Protein AF-A0A977KCS6-F1 (afdb_monomer_lite)

Foldseek 3Di:
DDLPVVLVVLVVVLVVLVVVLVVLVVLLVVLVVVLVCCVVVVDPWDWDDDDPPDIDIDDSVVVSVVSVVVSVVSVVVNVVSVVVNVVSVVVSVVSPDD

Organism: NCBI:txid940294

Radius of gyration: 19.69 Å; chains: 1; bounding box: 45×28×55 Å

pLDDT: mean 90.73, std 10.43, range [47.09, 98.19]

Secondary structure (DSSP, 8-state):
--HHHHHHHHHHHHHHHHHHHHHHHHHHHHHHHHHHHHHHH--S-EEEEETTTEEEEE-HHHHHHHHHHHHHHHHHHHHHHHHHHHHHHHHHHHT---

InterPro domains:
  IPR002777 Prefoldin beta-like [PF01920] (6-93)
  IPR009053 Prefoldin [G3DSA:1.10.287.370] (1-94)

Sequence (98 aa):
MSSLLEYYSLQRKLQQIELSLAEVEREIAELKEALKWTKELHPKALYKVFGKRVVIEVDVASAEELIQKEIEKLEKVRDVLERERRELLEKLKLGSPQ

Structure (mmCIF, N/CA/C/O backbone):
data_AF-A0A977KCS6-F1
#
_entry.id   AF-A0A977KCS6-F1
#
loop_
_atom_site.group_PDB
_atom_site.id
_atom_site.type_symbol
_atom_site.label_atom_id
_atom_site.label_alt_id
_atom_site.label_comp_id
_atom_site.label_asym_id
_atom_site.label_entity_id
_atom_site.label_seq_id
_atom_site.pdbx_PDB_ins_code
_atom_site.Cartn_x
_atom_site.Cartn_y
_atom_site.Cartn_z
_atom_site.occupancy
_atom_site.B_iso_or_equiv
_atom_site.auth_seq_id
_atom_site.auth_comp_id
_atom_site.auth_asym_id
_atom_site.auth_atom_id
_atom_site.pdbx_PDB_model_num
ATOM 1 N N . MET A 1 1 ? -25.819 -4.656 30.053 1.00 47.09 1 MET A N 1
ATOM 2 C CA . MET A 1 1 ? -24.872 -5.435 29.222 1.00 47.09 1 MET A CA 1
ATOM 3 C C . MET A 1 1 ? -24.720 -4.689 27.902 1.00 47.09 1 MET A C 1
ATOM 5 O O . MET A 1 1 ? -25.716 -4.569 27.216 1.00 47.09 1 MET A O 1
ATOM 9 N N . SER A 1 2 ? -23.593 -4.085 27.528 1.00 54.25 2 SER A N 1
ATOM 10 C CA . SER A 1 2 ? -22.263 -4.031 28.158 1.00 54.25 2 SER A CA 1
ATOM 11 C C . SER A 1 2 ? -21.410 -2.968 27.438 1.00 54.25 2 SER A C 1
ATOM 13 O O . SER A 1 2 ? -20.780 -3.280 26.426 1.00 54.25 2 SER A O 1
ATOM 15 N N . SER A 1 3 ? -21.349 -1.742 27.967 1.00 68.50 3 SER A N 1
ATOM 16 C CA . SER A 1 3 ? -20.434 -0.698 27.460 1.00 68.50 3 SER A CA 1
ATOM 17 C C . SER A 1 3 ? -18.982 -1.190 27.398 1.00 68.50 3 SER A C 1
ATOM 19 O O . SER A 1 3 ? -18.237 -0.825 26.499 1.00 68.50 3 SER A O 1
ATOM 21 N N . LEU A 1 4 ? -18.614 -2.113 28.295 1.00 79.81 4 LEU A N 1
ATOM 22 C CA . LEU A 1 4 ? -17.313 -2.777 28.319 1.00 79.81 4 LEU A CA 1
ATOM 23 C C . LEU A 1 4 ? -17.044 -3.658 27.078 1.00 79.81 4 LEU A C 1
ATOM 25 O O . LEU A 1 4 ? -15.960 -3.580 26.511 1.00 79.81 4 LEU A O 1
ATOM 29 N N . LEU A 1 5 ? -18.004 -4.484 26.624 1.00 82.94 5 LEU A N 1
ATOM 30 C CA . LEU A 1 5 ? -17.799 -5.317 25.419 1.00 82.94 5 LEU A CA 1
ATOM 31 C C . LEU A 1 5 ? -17.769 -4.460 24.153 1.00 82.94 5 LEU A C 1
ATOM 33 O O . LEU A 1 5 ? -16.996 -4.746 23.242 1.00 82.94 5 LEU A O 1
ATOM 37 N N . GLU A 1 6 ? -18.585 -3.406 24.103 1.00 84.38 6 GLU A N 1
ATOM 38 C CA . GLU A 1 6 ? -18.570 -2.447 22.999 1.00 84.38 6 GLU A CA 1
ATOM 39 C C . GLU A 1 6 ? -17.221 -1.717 22.929 1.00 84.38 6 GLU A C 1
ATOM 41 O O . GLU A 1 6 ? -16.606 -1.666 21.864 1.00 84.38 6 GLU A O 1
ATOM 46 N N . TYR A 1 7 ? -16.691 -1.275 24.072 1.00 86.62 7 TYR A N 1
ATOM 47 C CA . TYR A 1 7 ? -15.364 -0.672 24.178 1.00 86.62 7 TYR A CA 1
ATOM 48 C C . TYR A 1 7 ? -14.245 -1.608 23.691 1.00 86.62 7 TYR A C 1
ATOM 50 O O . TYR A 1 7 ? -13.445 -1.220 22.837 1.00 86.62 7 TYR A O 1
ATOM 58 N N . TYR A 1 8 ? -14.209 -2.864 24.156 1.00 88.69 8 TYR A N 1
ATOM 59 C CA . TYR A 1 8 ? -13.204 -3.835 23.701 1.00 88.69 8 TYR A CA 1
ATOM 60 C C . TYR A 1 8 ? -13.338 -4.177 22.210 1.00 88.69 8 TYR A C 1
ATOM 62 O O . TYR A 1 8 ? -12.333 -4.356 21.521 1.00 88.69 8 TYR A O 1
ATOM 70 N N . SER A 1 9 ? -14.565 -4.233 21.684 1.00 90.88 9 SER A N 1
ATOM 71 C CA . SER A 1 9 ? -14.806 -4.429 20.251 1.00 90.88 9 SER A CA 1
ATOM 72 C C . SER A 1 9 ? -14.253 -3.264 19.424 1.00 90.88 9 SER A C 1
ATOM 74 O O . SER A 1 9 ? -13.583 -3.482 18.411 1.00 90.88 9 SER A O 1
ATOM 76 N N . LEU A 1 10 ? -14.485 -2.025 19.867 1.00 90.69 10 LEU A N 1
ATOM 77 C CA . LEU A 1 10 ? -13.953 -0.824 19.221 1.00 90.69 10 LEU A CA 1
ATOM 78 C C . LEU A 1 10 ? -12.419 -0.770 19.293 1.00 90.69 10 LEU A C 1
ATOM 80 O O . LEU A 1 10 ? -11.784 -0.462 18.285 1.00 90.69 10 LEU A O 1
ATOM 84 N N . GLN A 1 11 ? -11.813 -1.140 20.429 1.00 92.00 11 GLN A N 1
ATOM 85 C CA . GLN A 1 11 ? -10.354 -1.251 20.558 1.00 92.00 11 GLN A CA 1
ATOM 86 C C . GLN A 1 11 ? -9.762 -2.285 19.596 1.00 92.00 11 GLN A C 1
ATOM 88 O O . GLN A 1 11 ? -8.759 -2.010 18.940 1.00 92.00 11 GLN A O 1
ATOM 93 N N . ARG A 1 12 ? -10.383 -3.463 19.471 1.00 94.56 12 ARG A N 1
ATOM 94 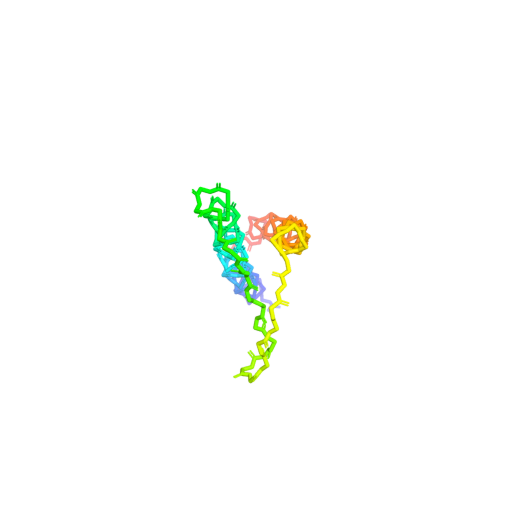C CA . ARG A 1 12 ? -9.910 -4.499 18.543 1.00 94.56 12 ARG A CA 1
ATOM 95 C C . ARG A 1 12 ? -9.968 -4.021 17.094 1.00 94.56 12 ARG A C 1
ATOM 97 O O . ARG A 1 12 ? -9.034 -4.261 16.334 1.00 94.56 12 ARG A O 1
ATOM 104 N N . LYS A 1 13 ? -11.047 -3.329 16.716 1.00 95.12 13 LYS A N 1
ATOM 105 C CA . LYS A 1 13 ? -11.182 -2.756 15.373 1.00 95.12 13 LYS A CA 1
ATOM 106 C C . LYS A 1 13 ? -10.131 -1.671 15.118 1.00 95.12 13 LYS A C 1
ATOM 108 O O . LYS A 1 13 ? -9.549 -1.640 14.038 1.00 95.12 13 LYS A O 1
ATOM 113 N N . LEU A 1 14 ? -9.850 -0.828 16.114 1.00 95.62 14 LEU A N 1
ATOM 114 C CA . LEU A 1 14 ? -8.789 0.176 16.031 1.00 95.62 14 LEU A CA 1
ATOM 115 C C . LEU A 1 14 ? -7.420 -0.478 15.795 1.00 95.62 14 LEU A C 1
ATOM 117 O O . LEU A 1 14 ? -6.725 -0.082 14.868 1.00 95.62 14 LEU A O 1
ATOM 121 N N . GLN A 1 15 ? -7.074 -1.520 16.559 1.00 96.00 15 GLN A N 1
ATOM 122 C CA . GLN A 1 15 ? -5.819 -2.258 16.367 1.00 96.00 15 GLN A CA 1
ATOM 123 C C . GLN A 1 15 ? -5.701 -2.860 14.963 1.00 96.00 15 GLN A C 1
ATOM 125 O O . GLN A 1 15 ? -4.633 -2.814 14.364 1.00 96.00 15 GLN A O 1
ATOM 130 N N . GLN A 1 16 ? -6.790 -3.409 14.416 1.00 97.00 16 GLN A N 1
ATOM 131 C CA . GLN A 1 16 ? -6.794 -3.936 13.048 1.00 97.00 16 GLN A CA 1
ATOM 132 C C . GLN A 1 16 ? -6.525 -2.843 12.013 1.00 97.00 16 GLN A C 1
ATOM 134 O O . GLN A 1 16 ? -5.712 -3.047 11.118 1.00 97.00 16 GLN A O 1
ATOM 139 N N . ILE A 1 17 ? -7.160 -1.678 12.156 1.00 96.94 17 ILE A N 1
ATOM 140 C CA . ILE A 1 17 ? -6.935 -0.543 11.254 1.00 96.94 17 ILE A CA 1
ATOM 141 C C . ILE A 1 17 ? -5.504 -0.020 11.367 1.00 96.94 17 ILE A C 1
ATOM 143 O O . ILE A 1 17 ? -4.901 0.295 10.349 1.00 96.94 17 ILE A O 1
ATOM 147 N N . GLU A 1 18 ? -4.937 0.045 12.571 1.00 96.88 18 GLU A N 1
ATOM 148 C CA . GLU A 1 18 ? -3.547 0.474 12.763 1.00 96.88 18 GLU A CA 1
ATOM 149 C C . GLU A 1 18 ? -2.545 -0.503 12.136 1.00 96.88 18 GLU A C 1
ATOM 151 O O . GLU A 1 18 ? -1.581 -0.063 11.513 1.00 96.88 18 GLU A O 1
ATOM 156 N N . LEU A 1 19 ? -2.801 -1.814 12.214 1.00 97.75 19 LEU A N 1
ATOM 157 C CA . LEU A 1 19 ? -1.996 -2.815 11.508 1.00 97.75 19 LEU A CA 1
ATOM 158 C C . LEU A 1 19 ? -2.103 -2.655 9.987 1.00 97.75 19 LEU A C 1
ATOM 160 O O . LEU A 1 19 ? -1.080 -2.605 9.310 1.00 97.75 19 LEU A O 1
ATOM 164 N N . SER A 1 20 ? -3.319 -2.513 9.453 1.00 97.62 20 SER A N 1
ATOM 165 C CA . SER A 1 20 ? -3.522 -2.306 8.015 1.00 97.62 20 SER A CA 1
ATOM 166 C C . SER A 1 20 ? -2.916 -0.991 7.518 1.00 97.62 20 SER A C 1
ATOM 168 O O . SER A 1 20 ? -2.382 -0.951 6.415 1.00 97.62 20 SER A O 1
ATOM 170 N N . LEU A 1 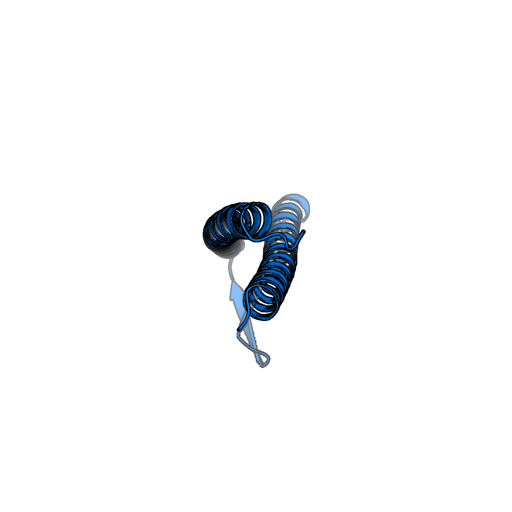21 ? -2.949 0.078 8.321 1.00 97.69 21 LEU A N 1
ATOM 171 C CA . LEU A 1 21 ? -2.263 1.334 8.006 1.00 97.69 21 LEU A CA 1
ATOM 172 C C . LEU A 1 21 ? -0.756 1.126 7.906 1.00 97.69 21 LEU A C 1
ATOM 174 O O . LEU A 1 21 ? -0.168 1.524 6.907 1.00 97.69 21 LEU A O 1
ATOM 178 N N . ALA A 1 22 ? -0.148 0.457 8.887 1.00 97.75 22 ALA A N 1
ATOM 179 C CA . ALA A 1 22 ? 1.286 0.189 8.872 1.00 97.75 22 ALA A CA 1
ATOM 180 C C . ALA A 1 22 ? 1.705 -0.662 7.659 1.00 97.75 22 ALA A C 1
ATOM 182 O O . ALA A 1 22 ? 2.750 -0.417 7.058 1.00 97.75 22 ALA A O 1
ATOM 183 N N . GLU A 1 23 ? 0.884 -1.644 7.270 1.00 97.81 23 GLU A N 1
ATOM 184 C CA . GLU A 1 23 ? 1.107 -2.454 6.067 1.00 97.81 23 GLU A CA 1
ATOM 185 C C . GLU A 1 23 ? 1.058 -1.607 4.790 1.00 97.81 23 GLU A C 1
ATOM 187 O O . GLU A 1 23 ? 1.984 -1.671 3.980 1.00 97.81 23 GLU A O 1
ATOM 192 N N . VAL A 1 24 ? 0.023 -0.775 4.640 1.00 98.06 24 VAL A N 1
ATOM 193 C CA . VAL A 1 24 ? -0.154 0.112 3.480 1.00 98.06 24 VAL A CA 1
ATOM 194 C C . VAL A 1 24 ? 0.961 1.157 3.403 1.00 98.06 24 VAL A C 1
ATOM 196 O O . VAL A 1 24 ? 1.504 1.406 2.329 1.00 98.06 24 VAL A O 1
ATOM 199 N N . GLU A 1 25 ? 1.340 1.763 4.528 1.00 97.69 25 GLU A N 1
ATOM 200 C CA . GLU A 1 25 ? 2.427 2.744 4.595 1.00 97.69 25 GLU A CA 1
ATOM 201 C C . GLU A 1 25 ? 3.776 2.129 4.224 1.00 97.69 25 GLU A C 1
ATOM 203 O O . GLU A 1 25 ? 4.543 2.742 3.475 1.00 97.69 25 GLU A O 1
ATOM 208 N N . ARG A 1 26 ? 4.047 0.905 4.695 1.00 98.19 26 ARG A N 1
ATOM 209 C CA . ARG A 1 26 ? 5.248 0.160 4.309 1.00 98.19 26 ARG A CA 1
ATOM 210 C C . ARG A 1 26 ? 5.266 -0.114 2.808 1.00 98.19 26 ARG A C 1
ATOM 212 O O . ARG A 1 26 ? 6.277 0.149 2.168 1.00 98.19 26 ARG A O 1
ATOM 219 N N . GLU A 1 27 ? 4.161 -0.591 2.240 1.00 97.56 27 GLU A N 1
ATOM 220 C CA . GLU A 1 27 ? 4.080 -0.896 0.807 1.00 97.56 27 GLU A CA 1
ATOM 221 C C . GLU A 1 27 ? 4.263 0.365 -0.054 1.00 97.56 27 GLU A C 1
ATOM 223 O O . GLU A 1 27 ? 5.016 0.355 -1.027 1.00 97.56 27 GLU A O 1
ATOM 228 N N . ILE A 1 28 ? 3.673 1.498 0.347 1.00 97.88 28 ILE A N 1
ATOM 229 C CA . ILE A 1 28 ? 3.910 2.794 -0.309 1.00 97.88 28 ILE A CA 1
ATOM 230 C C . ILE A 1 28 ? 5.394 3.179 -0.250 1.00 97.88 28 ILE A C 1
ATOM 232 O O . ILE A 1 28 ? 5.934 3.676 -1.242 1.00 97.88 28 ILE A O 1
ATOM 236 N N . ALA A 1 29 ? 6.054 2.993 0.896 1.00 97.81 29 ALA A N 1
ATOM 237 C CA . ALA A 1 29 ? 7.467 3.322 1.057 1.00 97.81 29 ALA A CA 1
ATOM 238 C C . ALA A 1 29 ? 8.359 2.457 0.152 1.00 97.81 29 ALA A C 1
ATOM 240 O O . ALA A 1 29 ? 9.207 3.002 -0.554 1.00 97.81 29 ALA A O 1
ATOM 241 N N . GLU A 1 30 ? 8.112 1.146 0.104 1.00 97.38 30 GLU A N 1
ATOM 242 C CA . GLU A 1 30 ? 8.823 0.202 -0.768 1.00 97.38 30 GLU A CA 1
ATOM 243 C C . GLU A 1 30 ? 8.649 0.560 -2.253 1.00 97.38 30 GLU A C 1
ATOM 245 O O . GLU A 1 30 ? 9.617 0.586 -3.013 1.00 97.38 30 GLU A O 1
ATOM 250 N N . LEU A 1 31 ? 7.433 0.920 -2.679 1.00 96.81 31 LEU A N 1
ATOM 251 C CA . LEU A 1 31 ? 7.164 1.338 -4.059 1.00 96.81 31 LEU A CA 1
ATOM 252 C C . LEU A 1 31 ? 7.833 2.678 -4.410 1.00 96.81 31 LEU A C 1
ATOM 254 O O . LEU A 1 31 ? 8.355 2.845 -5.516 1.00 96.81 31 LEU A O 1
ATOM 258 N N . LYS A 1 32 ? 7.858 3.636 -3.475 1.00 97.31 32 LYS A N 1
ATOM 259 C CA . LYS A 1 32 ? 8.566 4.917 -3.652 1.00 97.31 32 LYS A CA 1
ATOM 260 C C . LYS A 1 32 ? 10.078 4.714 -3.741 1.00 97.31 32 LYS A C 1
ATOM 262 O O . LYS A 1 32 ? 10.731 5.375 -4.550 1.00 97.31 32 LYS A O 1
ATOM 267 N N . GLU A 1 33 ? 10.629 3.799 -2.951 1.00 96.56 33 GLU A N 1
ATOM 268 C CA . GLU A 1 33 ? 12.037 3.414 -3.033 1.00 96.56 33 GLU A CA 1
ATOM 269 C C . GLU A 1 33 ? 12.353 2.723 -4.366 1.00 96.56 33 GLU A C 1
ATOM 271 O O . GLU A 1 33 ? 13.323 3.093 -5.027 1.00 96.56 33 GLU A O 1
ATOM 276 N N . ALA A 1 34 ? 11.486 1.820 -4.832 1.00 93.44 34 ALA A N 1
ATOM 277 C CA . ALA A 1 34 ? 11.632 1.190 -6.141 1.00 93.44 34 ALA A CA 1
ATOM 278 C C . ALA A 1 34 ? 11.686 2.231 -7.276 1.00 93.44 34 ALA A C 1
ATOM 280 O O . ALA A 1 34 ? 12.608 2.187 -8.088 1.00 93.44 34 ALA A O 1
ATOM 281 N N . LEU A 1 35 ? 10.777 3.218 -7.294 1.00 94.31 35 LEU A N 1
ATOM 282 C CA . LEU A 1 35 ? 10.802 4.331 -8.264 1.00 94.31 35 LEU A CA 1
ATOM 283 C C . LEU A 1 35 ? 12.067 5.188 -8.179 1.00 94.31 35 LEU A C 1
ATOM 285 O O . LEU A 1 35 ? 12.507 5.770 -9.170 1.00 94.31 35 LEU A O 1
ATOM 289 N N . LYS A 1 36 ? 12.636 5.335 -6.984 1.00 95.12 36 LYS A N 1
ATOM 290 C CA . LYS A 1 36 ? 13.902 6.044 -6.823 1.00 95.12 36 LYS A CA 1
ATOM 291 C C . LYS A 1 36 ? 15.032 5.252 -7.485 1.00 95.12 36 LYS A C 1
ATOM 293 O O . LYS A 1 36 ? 15.806 5.825 -8.248 1.00 95.12 36 LYS A O 1
ATOM 298 N N . TRP A 1 37 ? 15.084 3.939 -7.268 1.00 93.69 37 TRP A N 1
ATOM 299 C CA . TRP A 1 37 ? 16.098 3.076 -7.874 1.00 93.69 37 TRP A CA 1
ATOM 300 C C . TRP A 1 37 ? 15.976 2.966 -9.393 1.00 93.69 37 TRP A C 1
ATOM 302 O O . TRP A 1 37 ? 17.007 2.909 -10.061 1.00 93.69 37 TRP A O 1
ATOM 312 N N . THR A 1 38 ? 14.770 2.987 -9.974 1.00 91.44 38 THR A N 1
ATOM 313 C CA . THR A 1 38 ? 14.630 2.995 -11.445 1.00 91.44 38 THR A CA 1
ATOM 314 C C . THR A 1 38 ? 15.273 4.236 -12.063 1.00 91.44 38 THR A C 1
ATOM 316 O O . THR A 1 38 ? 15.964 4.133 -13.079 1.00 91.44 38 THR A O 1
ATOM 319 N N . LYS A 1 39 ? 15.128 5.390 -11.404 1.00 90.00 39 LYS A N 1
ATOM 320 C CA . LYS A 1 39 ? 15.717 6.663 -11.835 1.00 90.00 39 LYS A CA 1
ATOM 321 C C . LYS A 1 39 ? 17.224 6.733 -11.616 1.00 90.00 39 LYS A C 1
ATOM 323 O O . LYS A 1 39 ? 17.913 7.309 -12.444 1.00 90.00 39 LYS A O 1
ATOM 328 N N . GLU A 1 40 ? 17.731 6.176 -10.519 1.00 93.75 40 GLU A N 1
ATOM 329 C CA . GLU A 1 40 ? 19.162 6.223 -10.186 1.00 93.75 40 GLU A CA 1
ATOM 330 C C . GLU A 1 40 ? 19.990 5.196 -10.968 1.00 93.75 40 GLU A C 1
ATOM 332 O O . GLU A 1 40 ? 21.113 5.487 -11.378 1.00 93.75 40 GLU A O 1
ATOM 337 N N . LEU A 1 41 ? 19.453 3.991 -11.178 1.00 91.50 41 LEU A N 1
ATOM 338 C CA . LEU A 1 41 ? 20.198 2.877 -11.771 1.00 91.50 41 LEU A CA 1
ATOM 339 C C . LEU A 1 41 ? 20.035 2.770 -13.287 1.00 91.50 41 LEU A C 1
ATOM 341 O O . LEU A 1 41 ? 20.806 2.045 -13.914 1.00 91.50 41 LEU A O 1
ATOM 345 N N . HIS A 1 42 ? 19.038 3.447 -13.866 1.00 88.06 42 HIS A N 1
ATOM 346 C CA . HIS A 1 42 ? 18.679 3.342 -15.284 1.00 88.06 42 HIS A CA 1
ATOM 347 C C . HIS A 1 42 ? 18.707 1.884 -15.787 1.00 88.06 42 HIS A C 1
ATOM 349 O O . HIS A 1 42 ? 19.467 1.546 -16.705 1.00 88.06 42 HIS A O 1
ATOM 355 N N . PRO A 1 43 ? 17.937 0.982 -15.147 1.00 89.69 43 PRO A N 1
ATOM 356 C CA . PRO A 1 43 ? 18.000 -0.439 -15.441 1.00 89.69 43 PRO A CA 1
ATOM 357 C C . PRO A 1 43 ? 17.628 -0.698 -16.903 1.00 89.69 43 PRO A C 1
ATOM 359 O O . PRO A 1 43 ? 16.718 -0.083 -17.450 1.00 89.69 43 PRO A O 1
ATOM 362 N N . LYS A 1 44 ? 18.319 -1.651 -17.538 1.00 85.12 44 LYS A N 1
ATOM 363 C CA . LYS A 1 44 ? 18.038 -2.027 -18.934 1.00 85.12 44 LYS A CA 1
ATOM 364 C C . LYS A 1 44 ? 16.683 -2.718 -19.109 1.00 85.12 44 LYS A C 1
ATOM 366 O O . LYS A 1 44 ? 16.125 -2.663 -20.195 1.00 85.12 44 LYS A O 1
A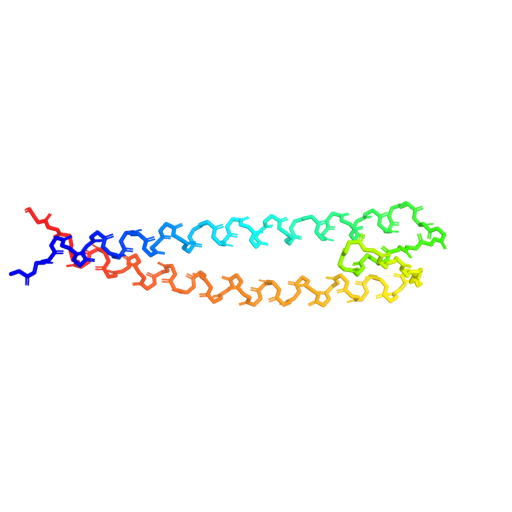TOM 371 N N . ALA A 1 45 ? 16.198 -3.377 -18.060 1.00 86.81 45 ALA A N 1
ATOM 372 C CA . ALA A 1 45 ? 14.936 -4.100 -18.039 1.00 86.81 45 ALA A CA 1
ATOM 373 C C . ALA A 1 45 ? 14.371 -4.110 -16.615 1.00 86.81 45 ALA A C 1
ATOM 375 O O . ALA A 1 45 ? 15.131 -4.178 -15.643 1.00 86.81 45 ALA A O 1
ATOM 376 N N . LEU A 1 46 ? 13.045 -4.081 -16.501 1.00 91.69 46 LEU A N 1
ATOM 377 C CA . LEU A 1 46 ? 12.324 -4.312 -15.255 1.00 91.69 46 LEU A CA 1
ATOM 378 C C . LEU A 1 46 ? 11.408 -5.518 -15.418 1.00 91.69 46 LEU A C 1
ATOM 380 O O . LEU A 1 46 ? 10.944 -5.828 -16.511 1.00 91.69 46 LEU A O 1
ATOM 384 N N . TYR A 1 47 ? 11.153 -6.210 -14.315 1.00 91.38 47 TYR A N 1
ATOM 385 C CA . TYR A 1 47 ? 10.372 -7.437 -14.324 1.00 91.38 47 TYR A CA 1
ATOM 386 C C . TYR A 1 47 ? 9.205 -7.316 -13.362 1.00 91.38 47 TYR A C 1
ATOM 388 O O . TYR A 1 47 ? 9.380 -7.001 -12.186 1.00 91.38 47 TYR A O 1
ATOM 396 N N . LYS A 1 48 ? 8.007 -7.616 -13.858 1.00 89.62 48 LYS A N 1
ATOM 397 C CA . LYS A 1 48 ? 6.803 -7.721 -13.043 1.00 89.62 48 LYS A CA 1
ATOM 398 C C . LYS A 1 48 ? 6.519 -9.180 -12.730 1.00 89.62 48 LYS A C 1
ATOM 400 O O . LYS A 1 48 ? 6.372 -10.006 -13.632 1.00 89.62 48 LYS A O 1
ATOM 405 N N . VAL A 1 49 ? 6.401 -9.483 -11.442 1.00 90.44 49 VAL A N 1
ATOM 406 C CA . VAL A 1 49 ? 6.040 -10.816 -10.959 1.00 90.44 49 VAL A CA 1
ATOM 407 C C . VAL A 1 49 ? 4.524 -10.890 -10.779 1.00 90.44 49 VAL A C 1
ATOM 409 O O . VAL A 1 49 ? 3.929 -10.107 -10.044 1.00 90.44 49 VAL A O 1
ATOM 412 N N . PHE A 1 50 ? 3.890 -11.841 -11.457 1.00 87.62 50 PHE A N 1
ATOM 413 C CA . PHE A 1 50 ? 2.477 -12.172 -11.324 1.00 87.62 50 PHE A CA 1
ATOM 414 C C . PHE A 1 50 ? 2.324 -13.474 -10.528 1.00 87.62 50 PHE A C 1
ATOM 416 O O . PHE A 1 50 ? 2.733 -14.563 -10.954 1.00 87.62 50 PHE A O 1
ATOM 423 N N . GLY A 1 51 ? 1.714 -13.365 -9.345 1.00 84.31 51 GLY A N 1
ATOM 424 C CA . GLY A 1 51 ? 1.601 -14.484 -8.413 1.00 84.31 51 GLY A CA 1
ATOM 425 C C . GLY A 1 51 ? 2.981 -14.995 -7.991 1.00 84.31 51 GLY A C 1
ATOM 426 O O . GLY A 1 51 ? 3.842 -14.216 -7.607 1.00 84.31 51 GLY A O 1
ATOM 427 N N . LYS A 1 52 ? 3.198 -16.314 -8.056 1.00 86.00 52 LYS A N 1
ATOM 428 C CA . LYS A 1 52 ? 4.479 -16.949 -7.675 1.00 86.00 52 LYS A CA 1
ATOM 429 C C . LYS A 1 52 ? 5.256 -17.561 -8.843 1.00 86.00 52 LYS A C 1
ATOM 431 O O . LYS A 1 52 ? 6.264 -18.217 -8.612 1.00 86.00 52 LYS A O 1
ATOM 436 N N . ARG A 1 53 ? 4.741 -17.473 -10.072 1.00 89.00 53 ARG A N 1
ATOM 437 C CA . ARG A 1 53 ? 5.215 -18.325 -11.181 1.00 89.00 53 ARG A CA 1
ATOM 438 C C . ARG A 1 53 ? 5.452 -17.595 -12.491 1.00 89.00 53 ARG A C 1
ATOM 440 O O . ARG A 1 53 ? 6.173 -18.123 -13.327 1.00 89.00 53 ARG A O 1
ATOM 447 N N . VAL A 1 54 ? 4.843 -16.432 -12.689 1.00 92.19 54 VAL A N 1
ATOM 448 C CA . VAL A 1 54 ? 4.914 -15.723 -13.966 1.00 92.19 54 VAL A CA 1
ATOM 449 C C . VAL A 1 54 ? 5.716 -14.449 -13.760 1.00 92.19 54 VAL A C 1
ATOM 451 O O . VAL A 1 54 ? 5.395 -13.655 -12.882 1.00 92.19 54 VAL A O 1
ATOM 454 N N . VAL A 1 55 ? 6.764 -14.267 -14.557 1.00 92.12 55 VAL A N 1
ATOM 455 C CA . VAL A 1 55 ? 7.594 -13.061 -14.574 1.00 92.12 55 VAL A CA 1
ATOM 456 C C . VAL A 1 55 ? 7.557 -12.520 -15.992 1.00 92.12 55 VAL A C 1
ATOM 458 O O . VAL A 1 55 ? 7.809 -13.264 -16.937 1.00 92.12 55 VAL A O 1
ATOM 461 N N . ILE A 1 56 ? 7.191 -11.253 -16.139 1.00 91.56 56 ILE A N 1
ATOM 462 C CA . ILE A 1 56 ? 7.076 -10.590 -17.437 1.00 91.56 56 ILE A CA 1
ATOM 463 C C . ILE A 1 56 ? 8.033 -9.408 -17.436 1.00 91.56 56 ILE A C 1
ATOM 465 O O . ILE A 1 56 ? 8.024 -8.613 -16.496 1.00 91.56 56 ILE A O 1
ATOM 469 N N . GLU A 1 57 ? 8.863 -9.311 -18.469 1.00 93.88 57 GLU A N 1
ATOM 470 C CA . GLU A 1 57 ? 9.666 -8.118 -18.717 1.00 93.88 57 GLU A CA 1
ATOM 471 C C . GLU A 1 57 ? 8.747 -6.965 -19.128 1.00 93.88 57 GLU A C 1
ATOM 473 O O . GLU A 1 57 ? 7.866 -7.122 -19.973 1.00 93.88 57 GLU A O 1
ATOM 478 N N . VAL A 1 58 ? 8.933 -5.816 -18.493 1.00 92.38 58 VAL A N 1
ATOM 479 C CA . VAL A 1 58 ? 8.169 -4.595 -18.730 1.00 92.38 58 VAL A CA 1
ATOM 480 C C . VAL A 1 58 ? 9.169 -3.486 -19.018 1.00 92.38 58 VAL A C 1
ATOM 482 O O . VAL A 1 58 ? 10.216 -3.398 -18.369 1.00 92.38 58 VAL A O 1
ATOM 485 N N . ASP A 1 59 ? 8.857 -2.639 -19.994 1.00 92.00 59 ASP A N 1
ATOM 486 C CA . ASP A 1 59 ? 9.671 -1.460 -20.252 1.00 92.00 59 ASP A CA 1
ATOM 487 C C . ASP A 1 59 ? 9.669 -0.524 -19.035 1.00 92.00 59 ASP A C 1
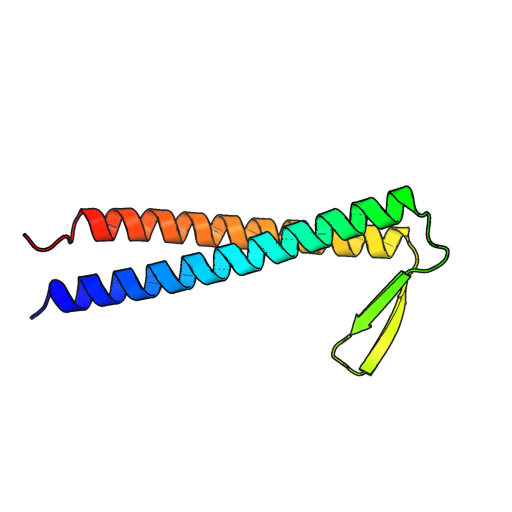ATOM 489 O O . ASP A 1 59 ? 8.730 -0.497 -18.234 1.00 92.00 59 ASP A O 1
ATOM 493 N N . VAL A 1 60 ? 10.751 0.240 -18.883 1.00 90.88 60 VAL A N 1
ATOM 494 C CA . VAL A 1 60 ? 10.973 1.048 -17.679 1.00 90.88 60 VAL A CA 1
ATOM 495 C C . VAL A 1 60 ? 9.864 2.079 -17.478 1.00 90.88 60 VAL A C 1
ATOM 497 O O . VAL A 1 60 ? 9.382 2.229 -16.361 1.00 90.88 60 VAL A O 1
ATOM 500 N N . ALA A 1 61 ? 9.405 2.730 -18.549 1.00 91.00 61 ALA A N 1
ATOM 501 C CA . ALA A 1 61 ? 8.369 3.754 -18.459 1.00 91.00 61 ALA A CA 1
ATOM 502 C C . ALA A 1 61 ? 7.025 3.161 -18.005 1.00 91.00 61 ALA A C 1
ATOM 504 O O . ALA A 1 61 ? 6.405 3.678 -17.076 1.00 91.00 61 ALA A O 1
ATOM 505 N N . SER A 1 62 ? 6.607 2.037 -18.591 1.00 91.81 62 SER A N 1
ATOM 506 C CA . SER A 1 62 ? 5.392 1.331 -18.176 1.00 91.81 62 SER A CA 1
ATOM 507 C C . SER A 1 62 ? 5.499 0.795 -16.750 1.00 91.81 62 SER A C 1
ATOM 509 O O . SER A 1 62 ? 4.522 0.830 -16.004 1.00 91.81 62 SER A O 1
ATOM 511 N N . ALA A 1 63 ? 6.667 0.296 -16.339 1.00 92.50 63 ALA A N 1
ATOM 512 C CA . ALA A 1 63 ? 6.881 -0.163 -14.971 1.00 92.50 63 ALA A CA 1
ATOM 513 C C . ALA A 1 63 ? 6.772 0.992 -13.962 1.00 92.50 63 ALA A C 1
ATOM 515 O O . ALA A 1 63 ? 6.096 0.843 -12.945 1.00 92.50 63 ALA A O 1
ATOM 516 N N . GLU A 1 64 ? 7.364 2.151 -14.260 1.00 93.31 64 GLU A N 1
ATOM 517 C CA . GLU A 1 64 ? 7.239 3.356 -13.435 1.00 93.31 64 GLU A CA 1
ATOM 518 C C . GLU A 1 64 ? 5.785 3.841 -13.346 1.00 93.31 64 GLU A C 1
ATOM 520 O O . GLU A 1 64 ? 5.303 4.139 -12.253 1.00 93.31 64 GLU A O 1
ATOM 525 N N . GLU A 1 65 ? 5.051 3.848 -14.463 1.00 94.44 65 GLU A N 1
ATOM 526 C CA . GLU A 1 65 ? 3.629 4.206 -14.483 1.00 94.44 65 GLU A CA 1
ATOM 527 C C . GLU A 1 65 ? 2.782 3.234 -13.644 1.00 94.44 65 GLU A C 1
ATOM 529 O O . GLU A 1 65 ? 1.891 3.650 -12.901 1.00 94.44 65 GLU A O 1
ATOM 534 N N . LEU A 1 66 ? 3.064 1.930 -13.731 1.00 93.81 66 LEU A N 1
ATOM 535 C CA . LEU A 1 66 ? 2.384 0.912 -12.932 1.00 93.81 66 LEU A CA 1
ATOM 536 C C . LEU A 1 66 ? 2.654 1.088 -11.436 1.00 93.81 66 LEU A C 1
ATOM 538 O O . LEU A 1 66 ? 1.716 0.988 -10.645 1.00 93.81 66 LEU A O 1
ATOM 542 N N . ILE A 1 67 ? 3.904 1.361 -11.051 1.00 94.75 67 ILE A N 1
ATOM 543 C CA . ILE A 1 67 ? 4.257 1.618 -9.652 1.00 94.75 67 ILE A CA 1
ATOM 544 C C . ILE A 1 67 ? 3.548 2.883 -9.154 1.00 94.75 67 ILE A C 1
ATOM 546 O O . ILE A 1 67 ? 2.944 2.864 -8.083 1.00 94.75 67 ILE A O 1
ATOM 550 N N . GLN A 1 68 ? 3.548 3.957 -9.947 1.00 96.56 68 GLN A N 1
ATOM 551 C CA . GLN A 1 68 ? 2.878 5.210 -9.600 1.00 96.56 68 GLN A CA 1
ATOM 552 C C . GLN A 1 68 ? 1.367 5.016 -9.393 1.00 96.56 68 GLN A C 1
ATOM 554 O O . GLN A 1 68 ? 0.814 5.478 -8.395 1.00 96.56 68 GLN A O 1
ATOM 559 N N . LYS A 1 69 ? 0.701 4.275 -10.286 1.00 97.00 69 LYS A N 1
ATOM 560 C CA . LYS A 1 69 ? -0.726 3.936 -10.152 1.00 97.00 69 LYS A CA 1
ATOM 561 C C . LYS A 1 69 ? -1.024 3.121 -8.893 1.00 97.00 69 LYS A C 1
ATOM 563 O O . LYS A 1 69 ? -2.062 3.335 -8.265 1.00 97.00 69 LYS A O 1
ATOM 568 N N . GLU A 1 70 ? -0.145 2.191 -8.519 1.00 96.62 70 GLU A N 1
ATOM 569 C CA . GLU A 1 70 ? -0.329 1.404 -7.295 1.00 96.62 70 GLU A CA 1
ATOM 570 C C . GLU A 1 70 ? -0.123 2.265 -6.042 1.00 96.62 70 GLU A C 1
ATOM 572 O O . GLU A 1 70 ? -0.928 2.175 -5.117 1.00 96.62 70 GLU A O 1
ATOM 577 N N . ILE A 1 71 ? 0.856 3.180 -6.042 1.00 97.50 71 ILE A N 1
ATOM 578 C CA . ILE A 1 71 ? 1.034 4.169 -4.966 1.00 97.50 71 ILE A CA 1
ATOM 579 C C . ILE A 1 71 ? -0.237 5.004 -4.792 1.00 97.50 71 ILE A C 1
ATOM 581 O O . ILE A 1 71 ? -0.753 5.097 -3.683 1.00 97.50 71 ILE A O 1
ATOM 585 N N . GLU A 1 72 ? -0.789 5.565 -5.870 1.00 98.06 72 GLU A N 1
ATOM 586 C CA . GLU A 1 72 ? -2.015 6.377 -5.803 1.00 98.06 72 GLU A CA 1
ATOM 587 C C . GLU A 1 72 ? -3.217 5.586 -5.271 1.00 98.06 72 GLU A C 1
ATOM 589 O O . GLU A 1 72 ? -4.072 6.117 -4.556 1.00 98.06 72 GLU A O 1
ATOM 594 N N . LYS A 1 73 ? -3.307 4.302 -5.623 1.00 97.94 73 LYS A N 1
ATOM 595 C CA . LYS A 1 73 ? -4.345 3.406 -5.115 1.00 97.94 73 LYS A C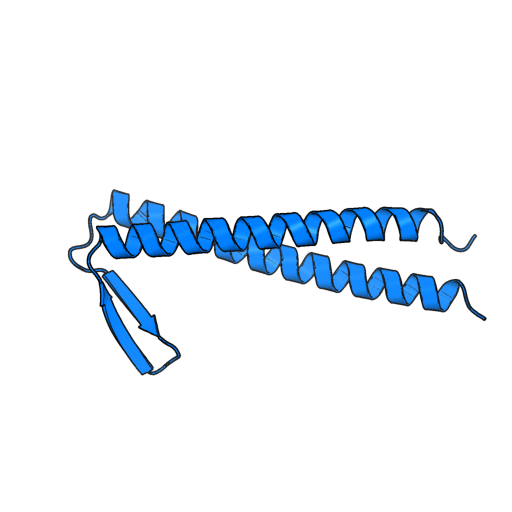A 1
ATOM 596 C C . LYS A 1 73 ? -4.164 3.144 -3.619 1.00 97.94 73 LYS A C 1
ATOM 598 O O . LYS A 1 73 ? -5.142 3.241 -2.878 1.00 97.94 73 LYS A O 1
ATOM 603 N N . LEU A 1 74 ? -2.946 2.849 -3.175 1.00 97.94 74 LEU A N 1
ATOM 604 C CA . LEU A 1 74 ? -2.631 2.624 -1.765 1.00 97.94 74 LEU A CA 1
ATOM 605 C C . LEU A 1 74 ? -2.817 3.892 -0.926 1.00 97.94 74 LEU A C 1
ATOM 607 O O . LEU A 1 74 ? -3.347 3.813 0.177 1.00 97.94 74 LEU A O 1
ATOM 611 N N . GLU A 1 75 ? -2.479 5.070 -1.453 1.00 97.94 75 GLU A N 1
ATOM 612 C CA . GLU A 1 75 ? -2.718 6.352 -0.779 1.00 97.94 75 GLU A CA 1
ATOM 613 C C . GLU A 1 75 ? -4.218 6.592 -0.549 1.00 97.94 75 GLU A C 1
ATOM 615 O O . GLU A 1 75 ? -4.618 6.951 0.556 1.00 97.94 75 GLU A O 1
ATOM 620 N N . LYS A 1 76 ? -5.080 6.266 -1.524 1.00 98.19 76 LYS A N 1
ATOM 621 C CA . LYS A 1 76 ? -6.541 6.304 -1.320 1.00 98.19 76 LYS A CA 1
ATOM 622 C C . LYS A 1 76 ? -7.006 5.333 -0.233 1.00 98.19 76 LYS A C 1
ATOM 624 O O . LYS A 1 76 ? -7.905 5.674 0.535 1.00 98.19 76 LYS A O 1
ATOM 629 N N . VAL A 1 77 ? -6.424 4.132 -0.170 1.00 97.69 77 VAL A N 1
ATOM 630 C CA . VAL A 1 77 ? -6.729 3.147 0.884 1.00 97.69 77 VAL A CA 1
ATOM 631 C C . VAL A 1 77 ? -6.293 3.676 2.251 1.00 97.69 77 VAL A C 1
ATOM 633 O O . VAL A 1 77 ? -7.091 3.643 3.188 1.00 97.69 77 VAL A O 1
ATOM 636 N N . ARG A 1 78 ? -5.082 4.236 2.359 1.00 97.81 78 ARG A N 1
ATOM 637 C CA . ARG A 1 78 ? -4.580 4.881 3.580 1.00 97.81 78 ARG A CA 1
ATOM 638 C C . ARG A 1 78 ? -5.529 5.982 4.045 1.00 97.81 78 ARG A C 1
ATOM 640 O O . ARG A 1 78 ? -5.944 5.976 5.197 1.00 97.81 78 ARG A O 1
ATOM 647 N N . ASP A 1 79 ? -5.954 6.868 3.148 1.00 97.75 79 ASP A N 1
ATOM 648 C CA . ASP A 1 79 ? -6.844 7.984 3.484 1.00 97.75 79 ASP A CA 1
ATOM 649 C C . ASP A 1 79 ? -8.237 7.518 3.961 1.00 97.75 79 ASP A C 1
ATOM 651 O O . ASP A 1 79 ? -8.910 8.210 4.735 1.00 97.75 79 ASP A O 1
ATOM 655 N N . VAL A 1 80 ? -8.720 6.361 3.492 1.00 97.81 80 VAL A N 1
ATOM 656 C CA . VAL A 1 80 ? -9.938 5.719 4.020 1.00 97.81 80 VAL A CA 1
ATOM 657 C C . VAL A 1 80 ? -9.680 5.179 5.427 1.00 97.81 80 VAL A C 1
ATOM 659 O O . VAL A 1 80 ? -10.415 5.527 6.351 1.00 97.81 80 VAL A O 1
ATOM 662 N N . LEU A 1 81 ? -8.608 4.408 5.617 1.00 97.50 81 LEU A N 1
ATOM 663 C CA . LEU A 1 81 ? -8.245 3.834 6.914 1.00 97.50 81 LEU A CA 1
ATOM 664 C C . LEU A 1 81 ? -7.979 4.911 7.981 1.00 97.50 81 LEU A C 1
ATOM 666 O O . LEU A 1 81 ? -8.402 4.767 9.125 1.00 97.50 81 LEU A O 1
ATOM 670 N N . GLU A 1 82 ? -7.346 6.029 7.625 1.00 97.62 82 GLU A N 1
ATOM 671 C CA . GLU A 1 82 ? -7.120 7.163 8.529 1.00 97.62 82 GLU A CA 1
ATOM 672 C C . GLU A 1 82 ? -8.418 7.854 8.959 1.00 97.62 82 GLU A C 1
ATOM 674 O O . GLU A 1 82 ? -8.517 8.367 10.079 1.00 97.62 82 GLU A O 1
ATOM 679 N N . ARG A 1 83 ? -9.416 7.918 8.071 1.00 97.56 83 ARG A N 1
ATOM 680 C CA . ARG A 1 83 ? -10.746 8.432 8.422 1.00 97.56 83 ARG A CA 1
ATOM 681 C C . ARG A 1 83 ? -11.443 7.483 9.388 1.00 97.56 83 ARG A C 1
ATOM 683 O O . ARG A 1 83 ? -11.859 7.926 10.455 1.00 97.56 83 ARG A O 1
ATOM 690 N N . GLU A 1 84 ? -11.460 6.187 9.085 1.00 95.81 84 GLU A N 1
ATOM 691 C CA . GLU A 1 84 ? -12.032 5.175 9.981 1.00 95.81 84 GLU A CA 1
ATOM 692 C C . GLU A 1 84 ? -11.347 5.157 11.355 1.00 95.81 84 GLU A C 1
ATOM 694 O O . GLU A 1 84 ? -12.014 5.070 12.390 1.00 95.81 84 GLU A O 1
ATOM 699 N N . ARG A 1 85 ? -10.016 5.302 11.386 1.00 96.12 85 ARG A N 1
ATOM 700 C CA . ARG A 1 85 ? -9.233 5.415 12.621 1.00 96.12 85 ARG A CA 1
ATOM 701 C C . ARG A 1 85 ? -9.681 6.606 13.464 1.00 96.12 85 ARG A C 1
ATOM 703 O O . ARG A 1 85 ? -9.887 6.455 14.668 1.00 96.12 85 ARG A O 1
ATOM 710 N N . ARG A 1 86 ? -9.838 7.784 12.851 1.00 95.94 86 ARG A N 1
ATOM 711 C CA . ARG A 1 86 ? -10.292 9.003 13.544 1.00 95.94 86 ARG A CA 1
ATOM 712 C C . ARG A 1 86 ? -11.690 8.829 14.129 1.00 95.94 86 ARG A C 1
ATOM 714 O O . ARG A 1 86 ? -11.876 9.086 15.316 1.00 95.94 86 ARG A O 1
ATOM 721 N N . GLU A 1 87 ? -12.628 8.311 13.344 1.00 94.31 87 GLU A N 1
ATOM 722 C CA . GLU A 1 87 ? -13.997 8.045 13.802 1.00 94.31 87 GLU A CA 1
ATOM 723 C C . GLU A 1 87 ? -14.040 7.050 14.975 1.00 94.31 87 GLU A C 1
ATOM 725 O O . GLU A 1 87 ? -14.817 7.216 15.917 1.00 94.31 87 GLU A O 1
ATOM 730 N N . LEU A 1 88 ? -13.202 6.007 14.952 1.00 93.38 88 LEU A N 1
ATOM 731 C CA . LEU A 1 88 ? -13.117 5.043 16.054 1.00 93.38 88 LEU A CA 1
ATOM 732 C C . LEU A 1 88 ? -12.508 5.643 17.318 1.00 93.38 88 LEU A C 1
ATOM 734 O O . LEU A 1 88 ? -12.995 5.366 18.414 1.00 93.38 88 LEU A O 1
ATOM 738 N N . LEU A 1 89 ? -11.476 6.474 17.178 1.00 92.94 89 LEU A N 1
ATOM 739 C CA . LEU A 1 89 ? -10.873 7.179 18.308 1.00 92.94 89 LEU A CA 1
ATOM 740 C C . LEU A 1 89 ? -11.871 8.133 18.974 1.00 92.94 89 LEU A C 1
ATOM 742 O O . LEU A 1 89 ? -11.903 8.218 20.201 1.00 92.94 89 LEU A O 1
ATOM 746 N N . GLU A 1 90 ? -12.711 8.818 18.198 1.00 91.75 90 GLU A N 1
ATOM 747 C CA . GLU A 1 90 ? -13.789 9.655 18.738 1.00 91.75 90 GLU A CA 1
ATOM 748 C C . GLU A 1 90 ? -14.824 8.826 19.510 1.00 91.75 90 GLU A C 1
ATOM 750 O O . GLU A 1 90 ? -15.169 9.169 20.643 1.00 91.75 90 GLU A O 1
ATOM 755 N N . LYS A 1 91 ? -15.251 7.682 18.960 1.00 88.50 91 LYS A N 1
ATOM 756 C CA . LYS A 1 91 ? -16.180 6.759 19.637 1.00 88.50 91 LYS A CA 1
ATOM 757 C C . LYS A 1 91 ? -15.608 6.207 20.946 1.00 88.50 91 LYS A C 1
ATOM 759 O O . LYS A 1 91 ? -16.314 6.159 21.950 1.00 88.50 91 LYS A O 1
ATOM 764 N N . LEU A 1 92 ? -14.326 5.840 20.967 1.00 87.62 92 LEU A N 1
ATOM 765 C CA . LEU A 1 92 ? -13.646 5.341 22.168 1.00 87.62 92 LEU A CA 1
ATOM 766 C C . LEU A 1 92 ? -13.523 6.406 23.270 1.00 87.62 92 LEU A C 1
ATOM 768 O O . LEU A 1 92 ? -13.658 6.080 24.451 1.00 87.62 92 LEU A O 1
ATOM 772 N N . LYS A 1 93 ? -13.320 7.681 22.907 1.00 83.94 93 LYS A N 1
ATOM 773 C CA . LYS A 1 93 ? -13.305 8.795 23.872 1.00 83.94 93 LYS A CA 1
ATOM 774 C C . LYS A 1 93 ? -14.665 9.003 24.542 1.00 83.94 93 LYS A C 1
ATOM 776 O O . LYS A 1 93 ? -14.709 9.301 25.729 1.00 83.94 93 LYS A O 1
ATOM 781 N N . LEU A 1 94 ? -15.759 8.825 23.801 1.00 76.62 94 LEU A N 1
ATOM 782 C CA . LEU A 1 94 ? -17.126 8.980 24.314 1.00 76.62 94 LEU A CA 1
ATOM 783 C C . LEU A 1 94 ? -17.612 7.764 25.122 1.00 76.62 94 LEU A C 1
ATOM 785 O O . LEU A 1 94 ? -18.443 7.915 26.011 1.00 76.62 94 LEU A O 1
ATOM 789 N N . GLY A 1 95 ? -17.095 6.569 24.825 1.00 64.06 95 GLY A N 1
ATOM 790 C CA . GLY A 1 95 ? -17.479 5.305 25.464 1.00 64.06 95 GLY A CA 1
ATOM 791 C C . GLY A 1 95 ? -16.555 4.825 26.588 1.00 64.06 95 GLY A C 1
ATOM 792 O O . GLY A 1 95 ? -16.623 3.650 26.947 1.00 64.06 95 GLY A O 1
ATOM 793 N N . SER A 1 96 ? -15.661 5.674 27.108 1.00 55.53 96 SER A N 1
ATOM 794 C CA . SER A 1 96 ? -14.702 5.272 28.147 1.00 55.53 96 SER A CA 1
ATOM 795 C C . SER A 1 96 ? -15.436 4.890 29.447 1.00 55.53 96 SER A C 1
ATOM 797 O O . SER A 1 96 ? -16.152 5.733 29.990 1.00 55.53 96 SER A O 1
ATOM 799 N N . PRO A 1 97 ? -15.300 3.648 29.956 1.00 58.69 97 PRO A N 1
ATOM 800 C CA . PRO A 1 97 ? -15.858 3.282 31.255 1.00 58.69 97 PRO A CA 1
ATOM 801 C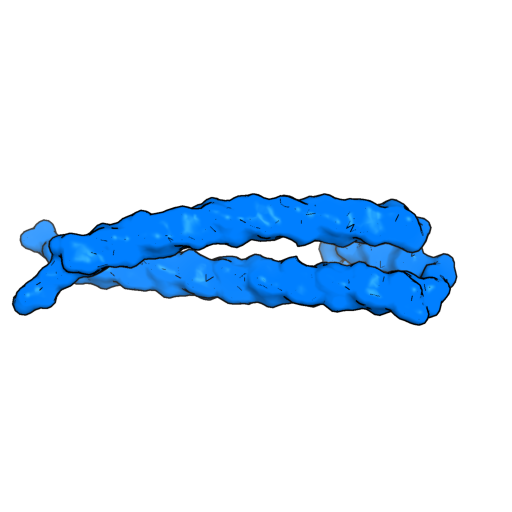 C . PRO A 1 97 ? -15.155 4.090 32.360 1.00 58.69 97 PRO A C 1
ATOM 803 O O . PRO A 1 97 ? -13.925 4.123 32.394 1.00 58.69 97 PRO A O 1
ATOM 806 N N . GLN A 1 98 ? -15.939 4.772 33.206 1.00 53.09 98 GLN A N 1
ATOM 807 C CA . GLN A 1 98 ? -15.457 5.419 34.437 1.00 53.09 98 GLN A CA 1
ATOM 808 C C . GLN A 1 98 ? -15.102 4.383 35.501 1.00 53.09 98 GLN A C 1
ATOM 810 O O . GLN A 1 98 ? -15.829 3.364 35.586 1.00 53.09 98 GLN A O 1
#